Protein AF-A0A5C4SDP3-F1 (afdb_monomer_lite)

Sequence (115 aa):
MNVLSLLTAFGLGSVVTALIQSWLAQRSKQDNRRFREKQVAYIGLLEAYHRAAVESTDEAAKNFALWQMRCELVAPEVVRKSIERIVETNEDPEGRTKAHDGLKAAFRADLGIAK

Foldseek 3Di:
DDPVVVCVVPVVVVVVVVVVVVVVVVVVVVLVVLLVLQVVLLVQLVVLVVQCVPVVDPVSVVSNVVSLVSCVVRADPQLNVLSVQCVVCVVPPVSNVVSVVSNVVRSCVRSVNDD

Secondary structure (DSSP, 8-state):
--HHHHHHHTSHHHHHHHHHHHHHHHHHHHHHHHHHHHHHHHHHHHHHHHHHHHH--HHHHHHHHHHHHHHHHHS-HHHHHHHHHHHHTTT-HHHHHHHHHHHHHHHHHHTT---

Structure (mmCIF, N/CA/C/O backbone):
data_AF-A0A5C4SDP3-F1
#
_entry.id   AF-A0A5C4SDP3-F1
#
loop_
_atom_site.group_PDB
_atom_site.id
_atom_site.type_symbol
_atom_site.label_atom_id
_atom_site.label_alt_id
_atom_site.label_comp_id
_atom_site.label_asym_id
_atom_site.label_entity_id
_atom_site.label_seq_id
_atom_site.pdbx_PDB_ins_code
_atom_site.Cartn_x
_atom_site.Cartn_y
_atom_site.Cartn_z
_atom_site.occupancy
_atom_site.B_iso_or_equiv
_atom_site.auth_seq_id
_atom_site.auth_comp_id
_atom_site.auth_asym_id
_atom_site.auth_atom_id
_atom_site.pdbx_PDB_model_num
ATOM 1 N N . MET A 1 1 ? 26.706 -2.824 -49.956 1.00 51.66 1 MET A N 1
ATOM 2 C CA . MET A 1 1 ? 27.081 -2.075 -48.735 1.00 51.66 1 MET A CA 1
ATOM 3 C C . MET A 1 1 ? 26.185 -2.547 -47.605 1.00 51.66 1 MET A C 1
ATOM 5 O O . MET A 1 1 ? 24.974 -2.472 -47.755 1.00 51.66 1 MET A O 1
ATOM 9 N N . ASN A 1 2 ? 26.756 -3.110 -46.537 1.00 64.06 2 ASN A N 1
ATOM 10 C CA . ASN A 1 2 ? 25.974 -3.627 -45.412 1.00 64.06 2 ASN A CA 1
ATOM 11 C C . ASN A 1 2 ? 25.319 -2.473 -44.642 1.00 64.06 2 ASN A C 1
ATOM 13 O O . ASN A 1 2 ? 25.960 -1.452 -44.402 1.00 64.06 2 ASN A O 1
ATOM 17 N N . VAL A 1 3 ? 24.070 -2.656 -44.209 1.00 65.81 3 VAL A N 1
ATOM 18 C CA . VAL A 1 3 ? 23.308 -1.691 -43.386 1.00 65.81 3 VAL A CA 1
ATOM 19 C C . VAL A 1 3 ? 24.091 -1.285 -42.126 1.00 65.81 3 VAL A C 1
ATOM 21 O O . VAL A 1 3 ? 24.034 -0.135 -41.697 1.00 65.81 3 VAL A O 1
ATOM 24 N N . LEU A 1 4 ? 24.923 -2.196 -41.603 1.00 60.69 4 LEU A N 1
ATOM 25 C CA . LEU A 1 4 ? 25.873 -1.936 -40.518 1.00 60.69 4 LEU A CA 1
ATOM 26 C C . LEU A 1 4 ? 26.866 -0.797 -40.815 1.00 60.69 4 LEU A C 1
ATOM 28 O O . LEU A 1 4 ? 27.156 -0.010 -39.922 1.00 60.69 4 LEU A O 1
ATOM 32 N N . SER A 1 5 ? 27.380 -0.695 -42.045 1.00 61.22 5 SER A N 1
ATOM 33 C CA . SER A 1 5 ? 28.344 0.345 -42.437 1.00 61.22 5 SER A CA 1
ATOM 34 C C . SER A 1 5 ? 27.682 1.712 -42.630 1.00 61.22 5 SER A C 1
ATOM 36 O O . SER A 1 5 ? 28.319 2.737 -42.422 1.00 61.22 5 SER A O 1
ATOM 38 N N . LEU A 1 6 ? 26.396 1.741 -42.997 1.00 59.44 6 LEU A N 1
ATOM 39 C CA . LEU A 1 6 ? 25.598 2.971 -43.065 1.00 59.44 6 LEU A CA 1
ATOM 40 C C . LEU A 1 6 ? 25.246 3.495 -41.662 1.00 59.44 6 LEU A C 1
ATOM 42 O O . LEU A 1 6 ? 25.285 4.700 -41.426 1.00 59.44 6 LEU A O 1
ATOM 46 N N . LEU A 1 7 ? 24.969 2.595 -40.713 1.00 59.12 7 LEU A N 1
ATOM 47 C CA . LEU A 1 7 ? 24.685 2.945 -39.316 1.00 59.12 7 LEU A CA 1
ATOM 48 C C . LEU A 1 7 ? 25.893 3.554 -38.586 1.00 59.12 7 LEU A C 1
ATOM 50 O O . LEU A 1 7 ? 25.715 4.444 -37.751 1.00 59.12 7 LEU A O 1
ATOM 54 N N . THR A 1 8 ? 27.110 3.107 -38.908 1.00 63.94 8 THR A N 1
ATOM 55 C CA . THR A 1 8 ? 28.356 3.657 -38.351 1.00 63.94 8 THR A CA 1
ATOM 56 C C . THR A 1 8 ? 28.829 4.921 -39.072 1.00 63.94 8 THR A C 1
ATOM 58 O O . THR A 1 8 ? 29.290 5.841 -38.404 1.00 63.94 8 THR A O 1
ATOM 61 N N . ALA A 1 9 ? 28.671 5.021 -40.398 1.00 63.75 9 ALA A N 1
ATOM 62 C CA . ALA A 1 9 ? 29.151 6.170 -41.180 1.00 63.75 9 ALA A CA 1
ATOM 63 C C . ALA A 1 9 ? 28.326 7.461 -41.003 1.00 63.75 9 ALA A C 1
ATOM 65 O O . ALA A 1 9 ? 28.863 8.550 -41.181 1.00 63.75 9 ALA A O 1
ATOM 66 N N . PHE A 1 10 ? 27.044 7.363 -40.634 1.00 66.12 10 PHE A N 1
ATOM 67 C CA . PHE A 1 10 ? 26.146 8.523 -40.492 1.00 66.12 10 PHE A CA 1
ATOM 68 C C . PHE A 1 10 ? 25.894 8.963 -39.040 1.00 66.12 10 PHE A C 1
ATOM 70 O O . PHE A 1 10 ? 25.023 9.794 -38.793 1.00 66.12 10 PHE A O 1
ATOM 77 N N . GLY A 1 11 ? 26.590 8.390 -38.052 1.00 67.25 11 GLY A N 1
ATOM 78 C CA . GLY A 1 11 ? 26.316 8.682 -36.637 1.00 67.25 11 GLY A CA 1
ATOM 79 C C . GLY A 1 11 ? 24.921 8.234 -36.169 1.00 67.25 11 GLY A C 1
ATOM 80 O O . GLY A 1 11 ? 24.508 8.549 -35.059 1.00 67.25 11 GLY A O 1
ATOM 81 N N . LEU A 1 12 ? 24.190 7.455 -36.974 1.00 69.44 12 LEU A N 1
ATOM 82 C CA . LEU A 1 12 ? 22.848 6.962 -36.645 1.00 69.44 12 LEU A CA 1
ATOM 83 C C . LEU A 1 12 ? 22.845 6.097 -35.377 1.00 69.44 12 LEU A C 1
ATOM 85 O O . LEU A 1 12 ? 21.862 6.094 -34.640 1.00 69.44 12 LEU A O 1
ATOM 89 N N . GLY A 1 13 ? 23.959 5.425 -35.071 1.00 71.88 13 GLY A N 1
ATOM 90 C CA . GLY A 1 13 ? 24.133 4.705 -33.808 1.00 71.88 13 GLY A CA 1
ATOM 91 C C . GLY A 1 13 ? 23.998 5.592 -32.561 1.00 71.88 13 GLY A C 1
ATOM 92 O O . GLY A 1 13 ? 23.414 5.151 -31.569 1.00 71.88 13 GLY A O 1
ATOM 93 N N . SER A 1 14 ? 24.460 6.850 -32.598 1.00 79.00 14 SER A N 1
ATOM 94 C CA . SER A 1 14 ? 24.323 7.771 -31.458 1.00 79.00 14 SER A CA 1
ATOM 95 C C . SER A 1 14 ? 22.893 8.298 -31.326 1.00 79.00 14 SER A C 1
ATOM 97 O O . SER A 1 14 ? 22.387 8.392 -30.210 1.00 79.00 14 SER A O 1
ATOM 99 N N . VAL A 1 15 ? 22.201 8.533 -32.446 1.00 82.75 15 VAL A N 1
ATOM 100 C CA . VAL A 1 15 ? 20.779 8.921 -32.466 1.00 82.75 15 VAL A CA 1
ATOM 101 C C . VAL A 1 15 ? 19.900 7.801 -31.905 1.00 82.75 15 VAL A C 1
ATOM 103 O O . VAL A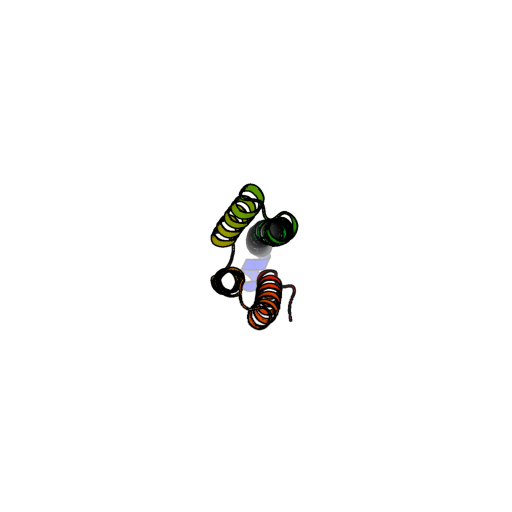 1 15 ? 19.078 8.048 -31.025 1.00 82.75 15 VAL A O 1
ATOM 106 N N . VAL A 1 16 ? 20.103 6.555 -32.346 1.00 84.06 16 VAL A N 1
ATOM 107 C CA . VAL A 1 16 ? 19.370 5.387 -31.824 1.00 84.06 16 VAL A CA 1
ATOM 108 C C . VAL A 1 16 ? 19.636 5.202 -30.328 1.00 84.06 16 VAL A C 1
ATOM 110 O O . VAL A 1 16 ? 18.698 5.003 -29.557 1.00 84.06 16 VAL A O 1
ATOM 113 N N . THR A 1 17 ? 20.893 5.333 -29.895 1.00 84.94 17 THR A N 1
ATOM 114 C CA . THR A 1 17 ? 21.253 5.245 -28.471 1.00 84.94 17 THR A CA 1
ATOM 115 C C . THR A 1 17 ? 20.570 6.338 -27.647 1.00 84.94 17 THR A C 1
ATOM 117 O O . THR A 1 17 ? 19.994 6.039 -26.602 1.00 84.94 17 THR A O 1
ATOM 120 N N . ALA A 1 18 ? 20.563 7.584 -28.130 1.00 86.44 18 ALA A N 1
ATOM 121 C CA . ALA A 1 18 ? 19.907 8.703 -27.459 1.00 86.44 18 ALA A CA 1
ATOM 122 C C . ALA A 1 18 ? 18.388 8.494 -27.329 1.00 86.44 18 ALA A C 1
ATOM 124 O O . ALA A 1 18 ? 17.815 8.781 -26.277 1.00 86.44 18 ALA A O 1
ATOM 125 N N . LEU A 1 19 ? 17.735 7.936 -28.356 1.00 89.50 19 LEU A N 1
ATOM 126 C CA . LEU A 1 19 ? 16.309 7.596 -28.310 1.00 89.50 19 LEU A CA 1
ATOM 127 C C . LEU A 1 19 ? 16.013 6.505 -27.270 1.00 89.50 19 LEU A C 1
ATOM 129 O O . LEU A 1 19 ? 15.085 6.656 -26.475 1.00 89.50 19 LEU A O 1
ATOM 133 N N . ILE A 1 20 ? 16.824 5.442 -27.222 1.00 90.56 20 ILE A N 1
ATOM 134 C CA . ILE A 1 20 ? 16.684 4.368 -26.224 1.00 90.56 20 ILE A CA 1
ATOM 135 C C . ILE A 1 20 ? 16.885 4.918 -24.808 1.00 90.56 20 ILE A C 1
ATOM 137 O O . ILE A 1 20 ? 16.081 4.640 -23.918 1.00 90.56 20 ILE A O 1
ATOM 141 N N . GLN A 1 21 ? 17.927 5.724 -24.593 1.00 90.81 21 GLN A N 1
ATOM 142 C CA . GLN A 1 21 ? 18.208 6.340 -23.295 1.00 90.81 21 GLN A CA 1
ATOM 143 C C . GLN A 1 21 ? 17.086 7.282 -22.856 1.00 90.81 21 GLN A C 1
ATOM 145 O O . GLN A 1 21 ? 16.669 7.231 -21.701 1.00 90.81 21 GLN A O 1
ATOM 150 N N . SER A 1 22 ? 16.559 8.100 -23.770 1.00 90.31 22 SER A N 1
ATOM 151 C CA . SER A 1 22 ? 15.430 8.992 -23.494 1.00 90.31 22 SER A CA 1
ATOM 152 C C . SER A 1 22 ? 14.177 8.208 -23.095 1.00 90.31 22 SER A C 1
ATOM 154 O O . SER A 1 22 ? 13.541 8.521 -22.086 1.00 90.31 22 SER A O 1
ATOM 156 N N . TRP A 1 23 ? 13.861 7.129 -23.819 1.00 91.06 23 TRP A N 1
ATOM 157 C CA . TRP A 1 23 ? 12.735 6.255 -23.494 1.00 91.06 23 TRP A CA 1
ATOM 158 C C . TRP A 1 23 ? 12.903 5.564 -22.133 1.00 91.06 23 TRP A C 1
ATOM 160 O O . TRP A 1 23 ? 11.980 5.582 -21.315 1.00 91.06 23 TRP A O 1
ATOM 170 N N . LEU A 1 24 ? 14.089 5.014 -21.845 1.00 92.44 24 LEU A N 1
ATOM 171 C CA . LEU A 1 24 ? 14.401 4.401 -20.550 1.00 92.44 24 LEU A CA 1
ATOM 172 C C . LEU A 1 24 ? 14.321 5.415 -19.403 1.00 92.44 24 LEU A C 1
ATOM 174 O O . LEU A 1 24 ? 13.748 5.110 -18.357 1.00 92.44 24 LEU A O 1
ATOM 178 N N . ALA A 1 25 ? 14.849 6.624 -19.597 1.00 91.56 25 ALA A N 1
ATOM 179 C CA . ALA A 1 25 ? 14.790 7.693 -18.606 1.00 91.56 25 ALA A CA 1
ATOM 180 C C . ALA A 1 25 ? 13.341 8.110 -18.322 1.00 91.56 25 ALA A C 1
ATOM 182 O O . ALA A 1 25 ? 12.950 8.257 -17.162 1.00 91.56 25 ALA A O 1
ATOM 183 N N . GLN A 1 26 ? 12.519 8.239 -19.367 1.00 91.94 26 GLN A N 1
ATOM 184 C CA . GLN A 1 26 ? 11.108 8.581 -19.223 1.00 91.94 26 GLN A CA 1
ATOM 185 C C . GLN A 1 26 ? 10.329 7.480 -18.497 1.00 91.94 26 GLN A C 1
ATOM 187 O O . GLN A 1 26 ? 9.547 7.776 -17.592 1.00 91.94 26 GLN A O 1
ATOM 192 N N . ARG A 1 27 ? 10.575 6.212 -18.842 1.00 90.88 27 ARG A N 1
ATOM 193 C CA . ARG A 1 27 ? 9.971 5.062 -18.161 1.00 90.88 27 ARG A CA 1
ATOM 194 C C . ARG A 1 27 ? 10.375 5.006 -16.688 1.00 90.88 27 ARG A C 1
ATOM 196 O O . ARG A 1 27 ? 9.508 4.965 -15.824 1.00 90.88 27 ARG A O 1
ATOM 203 N N . SER A 1 28 ? 11.670 5.117 -16.397 1.00 91.62 28 SER A N 1
ATOM 204 C CA . SER A 1 28 ? 12.197 5.157 -15.027 1.00 91.62 28 SER A CA 1
ATOM 205 C C . SER A 1 28 ? 11.582 6.295 -14.206 1.00 91.62 28 SER A C 1
ATOM 207 O O . SER A 1 28 ? 11.226 6.111 -13.043 1.00 91.62 28 SER A O 1
ATOM 209 N N . LYS A 1 29 ? 11.381 7.475 -14.805 1.00 92.94 29 LYS A N 1
ATOM 210 C CA . LYS A 1 29 ? 10.716 8.605 -14.141 1.00 92.94 29 LYS A CA 1
ATOM 211 C C . LYS A 1 29 ? 9.255 8.298 -13.801 1.00 92.94 29 LYS A C 1
ATOM 213 O O . LYS A 1 29 ? 8.804 8.646 -12.710 1.00 92.94 29 LYS A O 1
ATOM 218 N N . GLN A 1 30 ? 8.522 7.657 -14.711 1.00 92.00 30 GLN A N 1
ATOM 219 C CA . GLN A 1 30 ? 7.136 7.244 -14.469 1.00 92.00 30 GLN A CA 1
ATOM 220 C C . GLN A 1 30 ? 7.045 6.167 -13.384 1.00 92.00 30 GLN A C 1
ATOM 222 O O . GLN A 1 30 ? 6.215 6.292 -12.485 1.00 92.00 30 GLN A O 1
ATOM 227 N N . ASP A 1 31 ? 7.921 5.164 -13.422 1.00 90.81 31 ASP A N 1
ATOM 228 C CA . ASP A 1 31 ? 7.952 4.078 -12.438 1.00 90.81 31 ASP A CA 1
ATOM 229 C C . ASP A 1 31 ? 8.307 4.611 -11.040 1.00 90.81 31 ASP A C 1
ATOM 231 O O . ASP A 1 31 ? 7.603 4.327 -10.071 1.00 90.81 31 ASP A O 1
ATOM 235 N N . ASN A 1 32 ? 9.308 5.493 -10.941 1.00 93.00 32 ASN A N 1
ATOM 236 C CA . ASN A 1 32 ? 9.664 6.166 -9.688 1.00 93.00 32 ASN A CA 1
ATOM 237 C C . ASN A 1 32 ? 8.521 7.020 -9.130 1.00 93.00 32 ASN A C 1
ATOM 239 O O . ASN A 1 32 ? 8.291 7.041 -7.921 1.00 93.00 32 ASN A O 1
ATOM 243 N N . ARG A 1 33 ? 7.797 7.739 -9.996 1.00 94.44 33 ARG A N 1
ATOM 244 C CA . ARG A 1 33 ? 6.638 8.533 -9.579 1.00 94.44 33 ARG A CA 1
ATOM 245 C C . ARG A 1 33 ? 5.536 7.634 -9.016 1.00 94.44 33 ARG A C 1
ATOM 247 O O . ARG A 1 33 ? 5.069 7.891 -7.911 1.00 94.44 33 ARG A O 1
ATOM 254 N N . ARG A 1 34 ? 5.177 6.568 -9.736 1.00 93.69 34 ARG A N 1
ATOM 255 C CA . ARG A 1 34 ? 4.156 5.600 -9.304 1.00 93.69 34 ARG A CA 1
ATOM 256 C C . ARG A 1 34 ? 4.526 4.942 -7.980 1.00 93.69 34 ARG A C 1
ATOM 258 O O . ARG A 1 34 ? 3.683 4.852 -7.096 1.00 93.69 34 ARG A O 1
ATOM 265 N N . PHE A 1 35 ? 5.783 4.525 -7.824 1.00 94.94 35 PHE A N 1
ATOM 266 C CA . PHE A 1 35 ? 6.279 3.951 -6.574 1.00 94.94 35 PHE A CA 1
ATOM 267 C C . PHE A 1 35 ? 6.102 4.920 -5.400 1.00 94.94 35 PHE A C 1
ATOM 269 O O . PHE A 1 35 ? 5.562 4.534 -4.368 1.00 94.94 35 PHE A O 1
ATOM 276 N N . ARG A 1 36 ? 6.494 6.191 -5.566 1.00 96.00 36 ARG A N 1
ATOM 277 C CA . ARG A 1 36 ? 6.356 7.213 -4.516 1.00 96.00 36 ARG A CA 1
ATOM 278 C C . ARG A 1 36 ? 4.899 7.481 -4.153 1.00 96.00 36 ARG A C 1
ATOM 280 O O . ARG A 1 36 ? 4.578 7.548 -2.972 1.00 96.00 36 ARG A O 1
ATOM 287 N N . GLU A 1 37 ? 4.024 7.620 -5.147 1.00 96.75 37 GLU A N 1
ATOM 288 C CA . GLU A 1 37 ? 2.591 7.850 -4.923 1.00 96.75 37 GLU A CA 1
ATOM 289 C C . GLU A 1 37 ? 1.959 6.691 -4.130 1.00 96.75 37 GLU A C 1
ATOM 291 O O . GLU A 1 37 ? 1.260 6.930 -3.144 1.00 96.75 37 GLU A O 1
ATOM 296 N N . LYS A 1 38 ? 2.288 5.443 -4.489 1.00 97.31 38 LYS A N 1
ATOM 297 C CA . LYS A 1 38 ? 1.864 4.238 -3.760 1.00 97.31 38 LYS A CA 1
ATOM 298 C C . LYS A 1 38 ? 2.429 4.177 -2.344 1.00 97.31 38 LYS A C 1
ATOM 300 O O . LYS A 1 38 ? 1.680 3.966 -1.399 1.00 97.31 38 LYS A O 1
ATOM 305 N N . GLN A 1 39 ? 3.735 4.396 -2.185 1.00 96.94 39 GLN A N 1
ATOM 306 C CA . GLN A 1 39 ? 4.405 4.365 -0.885 1.00 96.94 39 GLN A CA 1
ATOM 307 C C . GLN A 1 39 ? 3.764 5.352 0.099 1.00 96.94 39 GLN A C 1
ATOM 309 O O . GLN A 1 39 ? 3.475 4.980 1.234 1.00 96.94 39 GLN A O 1
ATOM 314 N N . VAL A 1 40 ? 3.507 6.587 -0.343 1.00 98.19 40 VAL A N 1
ATOM 315 C CA . VAL A 1 40 ? 2.853 7.614 0.479 1.00 98.19 40 VAL A CA 1
ATOM 316 C C . VAL A 1 40 ? 1.446 7.179 0.884 1.00 98.19 40 VAL A C 1
ATOM 318 O O . VAL A 1 40 ? 1.088 7.310 2.051 1.00 98.19 40 VAL A O 1
ATOM 321 N N . ALA A 1 41 ? 0.656 6.643 -0.051 1.00 98.12 41 ALA A N 1
ATOM 322 C CA . ALA A 1 41 ? -0.693 6.168 0.244 1.00 98.12 41 ALA A CA 1
ATOM 323 C C . ALA A 1 41 ? -0.690 5.010 1.255 1.00 98.12 41 ALA A C 1
ATOM 325 O O . ALA A 1 41 ? -1.445 5.042 2.223 1.00 98.12 41 ALA A O 1
ATOM 326 N N . TYR A 1 42 ? 0.187 4.020 1.067 1.00 98.06 42 TYR A N 1
ATOM 327 C CA . TYR A 1 42 ? 0.237 2.824 1.911 1.00 98.06 42 TYR A CA 1
ATOM 328 C C . TYR A 1 42 ? 0.714 3.132 3.327 1.00 98.06 42 TYR A C 1
ATOM 330 O O . TYR A 1 42 ? 0.115 2.647 4.283 1.00 98.06 42 TYR A O 1
ATOM 338 N N . ILE A 1 43 ? 1.748 3.963 3.481 1.00 97.94 43 ILE A N 1
ATOM 339 C CA . ILE A 1 43 ? 2.220 4.381 4.808 1.00 97.94 43 ILE A CA 1
ATOM 340 C C . ILE A 1 43 ? 1.137 5.198 5.518 1.00 97.94 43 ILE A C 1
ATOM 342 O O . ILE A 1 43 ? 0.790 4.878 6.652 1.00 97.94 43 ILE A O 1
ATOM 346 N N . GLY A 1 44 ? 0.539 6.179 4.834 1.00 98.12 44 GLY A N 1
ATOM 347 C CA . GLY A 1 44 ? -0.518 6.998 5.427 1.00 98.12 44 GLY A CA 1
ATOM 348 C C . GLY A 1 44 ? -1.757 6.191 5.824 1.00 98.12 44 GLY A C 1
ATOM 349 O O . GLY A 1 44 ? -2.351 6.459 6.866 1.00 98.12 44 GLY A O 1
ATOM 350 N N . LEU A 1 45 ? -2.113 5.148 5.062 1.00 98.12 45 LEU A N 1
ATOM 351 C CA . LEU A 1 45 ? -3.174 4.217 5.451 1.00 98.12 45 LEU A CA 1
ATOM 352 C C . LEU A 1 45 ? -2.834 3.472 6.743 1.00 98.12 45 LEU A C 1
ATOM 354 O O . LEU A 1 45 ? -3.690 3.369 7.615 1.00 98.12 45 LEU A O 1
ATOM 358 N N . LEU A 1 46 ? -1.610 2.954 6.878 1.00 97.31 46 LEU A N 1
ATOM 359 C CA . LEU A 1 46 ? -1.190 2.219 8.075 1.00 97.31 46 LEU A CA 1
ATOM 360 C C . LEU A 1 46 ? -1.180 3.117 9.317 1.00 97.31 46 LEU A C 1
ATOM 362 O O . LEU A 1 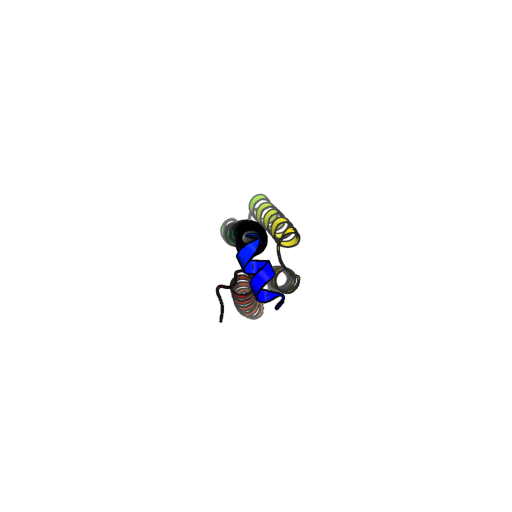46 ? -1.651 2.701 10.375 1.00 97.31 46 LEU A O 1
ATOM 366 N N . GLU A 1 47 ? -0.697 4.352 9.181 1.00 97.81 47 GLU A N 1
ATOM 367 C CA . GLU A 1 47 ? -0.721 5.353 10.251 1.00 97.81 47 GLU A CA 1
ATOM 368 C C . GLU A 1 47 ? -2.157 5.698 10.659 1.00 97.81 47 GLU A C 1
ATOM 370 O O . GLU A 1 47 ? -2.494 5.677 11.844 1.00 97.81 47 GLU A O 1
ATOM 375 N N . ALA A 1 48 ? -3.032 5.960 9.683 1.00 97.38 48 ALA A N 1
ATOM 376 C CA . ALA A 1 48 ? -4.430 6.279 9.943 1.00 97.38 48 ALA A CA 1
ATOM 377 C C . ALA A 1 48 ? -5.197 5.094 10.543 1.00 97.38 48 ALA A C 1
ATOM 379 O O . ALA A 1 48 ? -6.013 5.289 11.441 1.00 97.38 48 ALA A O 1
ATOM 380 N N . TYR A 1 49 ? -4.904 3.871 10.095 1.00 95.56 49 TYR A N 1
ATOM 381 C CA . TYR A 1 49 ? -5.488 2.646 10.633 1.00 95.56 49 TYR A CA 1
ATOM 382 C C . TYR A 1 49 ? -5.095 2.429 12.095 1.00 95.56 49 TYR A C 1
ATOM 384 O O . TYR A 1 49 ? -5.954 2.188 12.941 1.00 95.56 49 TYR A O 1
ATOM 392 N N . HIS A 1 50 ? -3.806 2.576 12.411 1.00 94.69 50 HIS A N 1
ATOM 393 C CA . HIS A 1 50 ? -3.325 2.506 13.787 1.00 94.69 50 HIS A CA 1
ATOM 394 C C . HIS A 1 50 ? -3.996 3.566 14.666 1.00 94.69 50 HIS A C 1
ATOM 396 O O . HIS A 1 50 ? -4.495 3.250 15.745 1.00 94.69 50 HIS A O 1
ATOM 402 N N . ARG A 1 51 ? -4.068 4.809 14.180 1.00 96.69 51 ARG A N 1
ATOM 403 C CA . ARG A 1 51 ? -4.705 5.913 14.900 1.00 96.69 51 ARG A CA 1
ATOM 404 C C . ARG A 1 51 ? -6.185 5.645 15.172 1.00 96.69 51 ARG A C 1
ATOM 406 O O . ARG A 1 51 ? -6.628 5.834 16.299 1.00 96.69 51 ARG A O 1
ATOM 413 N N . ALA A 1 52 ? -6.929 5.155 14.180 1.00 94.75 52 ALA A N 1
ATOM 414 C CA . ALA A 1 52 ? -8.328 4.767 14.348 1.00 94.75 52 ALA A CA 1
ATOM 415 C C . ALA A 1 52 ? -8.499 3.674 15.413 1.00 94.75 52 ALA A C 1
ATOM 417 O O . ALA A 1 52 ? -9.408 3.767 16.235 1.00 94.75 52 ALA A O 1
ATOM 418 N N . ALA A 1 53 ? -7.596 2.689 15.449 1.00 91.00 53 ALA A N 1
ATOM 419 C CA . ALA A 1 53 ? -7.626 1.613 16.436 1.00 91.00 53 ALA A CA 1
ATOM 420 C C . ALA A 1 53 ? -7.284 2.077 17.865 1.00 91.00 53 ALA A C 1
ATOM 422 O O . ALA A 1 53 ? -7.816 1.524 18.824 1.00 91.00 53 ALA A O 1
ATOM 423 N N . VAL A 1 54 ? -6.401 3.068 18.022 1.00 95.31 54 VAL A N 1
ATOM 424 C CA . VAL A 1 54 ? -5.976 3.571 19.341 1.00 95.31 54 VAL A CA 1
ATOM 425 C C . VAL A 1 54 ? -6.932 4.630 19.885 1.00 95.31 54 VAL A C 1
ATOM 427 O O . VAL A 1 54 ? -7.328 4.560 21.044 1.00 95.31 54 VAL A O 1
ATOM 430 N N . GLU A 1 55 ? -7.300 5.617 19.069 1.00 94.81 55 GLU A N 1
ATOM 431 C CA . GLU A 1 55 ? -8.086 6.769 19.525 1.00 94.81 55 GLU A CA 1
ATOM 432 C C . GLU A 1 55 ? -9.584 6.471 19.577 1.00 94.81 55 GLU A C 1
ATOM 434 O O . GLU A 1 55 ? -10.288 7.051 20.399 1.00 94.81 55 GLU A O 1
ATOM 439 N N . SER A 1 56 ? -10.085 5.577 18.715 1.00 91.19 56 SER A N 1
ATOM 440 C CA . SER A 1 56 ? -11.514 5.237 18.629 1.00 91.19 56 SER A CA 1
ATOM 441 C C . SER A 1 56 ? -12.441 6.460 18.482 1.00 91.19 56 SER A C 1
ATOM 443 O O . SER A 1 56 ? -13.577 6.452 18.954 1.00 91.19 56 SER A O 1
ATOM 445 N N . THR A 1 57 ? -11.967 7.527 17.829 1.00 96.06 57 THR A N 1
ATOM 446 C CA . THR A 1 57 ? -12.750 8.738 17.538 1.00 96.06 57 THR A CA 1
ATOM 447 C C . THR A 1 57 ? -13.313 8.710 16.116 1.00 96.06 57 THR A C 1
ATOM 449 O O . THR A 1 57 ? -12.725 8.122 15.206 1.00 96.06 57 THR A O 1
ATOM 452 N N . ASP A 1 58 ? -14.437 9.401 15.897 1.00 96.44 58 ASP A N 1
ATOM 453 C CA . ASP A 1 58 ? -15.024 9.580 14.558 1.00 96.44 58 ASP A CA 1
ATOM 454 C C . ASP A 1 58 ? -14.052 10.284 13.593 1.00 96.44 58 ASP A C 1
ATOM 456 O O . ASP A 1 58 ? -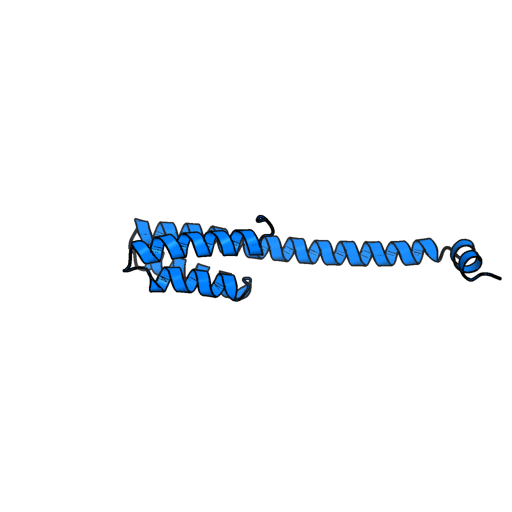13.946 9.917 12.424 1.00 96.44 58 ASP A O 1
ATOM 460 N N . GLU A 1 59 ? -13.274 11.247 14.093 1.00 97.75 59 GLU A N 1
ATOM 461 C CA . GLU A 1 59 ? -12.234 11.918 13.311 1.00 97.75 59 GLU A CA 1
ATOM 462 C C . GLU A 1 59 ? -11.163 10.929 12.830 1.00 97.75 59 GLU A C 1
ATOM 464 O O . GLU A 1 59 ? -10.819 10.919 11.645 1.00 97.75 59 GLU A O 1
ATOM 469 N N . ALA A 1 60 ? -10.667 10.057 13.714 1.00 96.88 60 ALA A N 1
ATOM 470 C CA . ALA A 1 60 ? -9.670 9.059 13.348 1.00 96.88 60 ALA A CA 1
ATOM 471 C C . ALA A 1 60 ? -10.232 8.027 12.353 1.00 96.88 60 ALA A C 1
ATOM 473 O O . ALA A 1 60 ? -9.549 7.674 11.389 1.00 96.88 60 ALA A O 1
ATOM 474 N N . ALA A 1 61 ? -11.492 7.608 12.521 1.00 94.81 61 ALA A N 1
ATOM 475 C CA . ALA A 1 61 ? -12.176 6.718 11.582 1.00 94.81 61 ALA A CA 1
ATOM 476 C C . ALA A 1 61 ? -12.341 7.357 10.188 1.00 94.81 61 ALA A C 1
ATOM 478 O O . ALA A 1 61 ? -12.032 6.733 9.170 1.00 94.81 61 ALA A O 1
ATOM 479 N N . LYS A 1 62 ? -12.752 8.629 10.124 1.00 97.31 62 LYS A N 1
ATOM 480 C CA . LYS A 1 62 ? -12.852 9.385 8.863 1.00 97.31 62 LYS A CA 1
ATOM 481 C C . LYS A 1 62 ? -11.492 9.606 8.211 1.00 97.31 62 LYS A C 1
ATOM 483 O O . LYS A 1 62 ? -11.383 9.536 6.988 1.00 97.31 62 LYS A O 1
ATOM 488 N N . ASN A 1 63 ? -10.448 9.826 9.007 1.00 98.19 63 ASN A N 1
ATOM 489 C CA . ASN A 1 63 ? -9.085 9.916 8.497 1.00 98.19 63 ASN A CA 1
ATOM 490 C C . ASN A 1 63 ? -8.628 8.582 7.881 1.00 98.19 63 ASN A C 1
ATOM 492 O O . ASN A 1 63 ? -8.043 8.580 6.801 1.00 98.19 63 ASN A O 1
ATOM 496 N N . PHE A 1 64 ? -8.946 7.441 8.500 1.00 96.94 64 PHE A N 1
ATOM 497 C CA . PHE A 1 64 ? -8.693 6.131 7.890 1.00 96.94 64 PHE A CA 1
ATOM 498 C C . PHE A 1 64 ? -9.430 5.968 6.549 1.00 96.94 64 PHE A C 1
ATOM 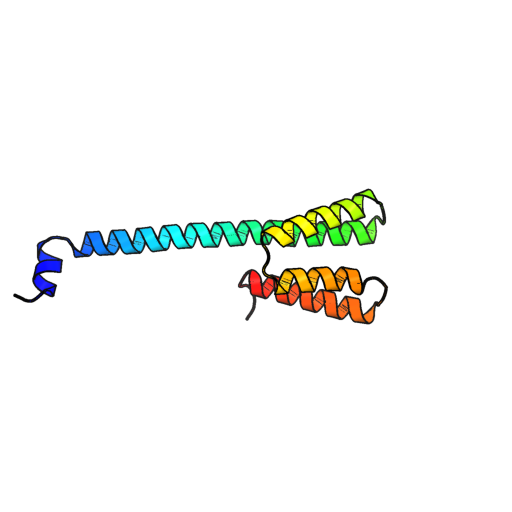500 O O . PHE A 1 64 ? -8.795 5.629 5.549 1.00 96.94 64 PHE A O 1
ATOM 507 N N . ALA A 1 65 ? -10.721 6.311 6.487 1.00 96.19 65 ALA A N 1
ATOM 508 C CA . ALA A 1 65 ? -11.500 6.265 5.246 1.00 96.19 65 ALA A CA 1
ATOM 509 C C . ALA A 1 65 ? -10.919 7.173 4.140 1.00 96.19 65 ALA A C 1
ATOM 511 O O . ALA A 1 65 ? -10.865 6.785 2.972 1.00 96.19 65 ALA A O 1
ATOM 512 N N . LEU A 1 66 ? -10.413 8.361 4.496 1.00 97.94 66 LEU A N 1
ATOM 513 C CA . LEU A 1 66 ? -9.709 9.243 3.560 1.00 97.94 66 LEU A CA 1
ATOM 514 C C . LEU A 1 66 ? -8.488 8.551 2.944 1.00 97.94 66 LEU A C 1
ATOM 516 O O . LEU A 1 66 ? -8.301 8.582 1.726 1.00 97.94 66 LEU A O 1
ATOM 520 N N . TRP A 1 67 ? -7.648 7.923 3.765 1.00 98.06 67 TRP A N 1
ATOM 521 C CA . TRP A 1 67 ? -6.464 7.224 3.270 1.00 98.06 67 TRP A CA 1
ATOM 522 C C . TRP A 1 67 ? -6.802 5.960 2.478 1.00 98.06 67 TRP A C 1
ATOM 524 O O . TRP A 1 67 ? -6.090 5.649 1.520 1.00 98.06 67 TRP A O 1
ATOM 534 N N . GLN A 1 68 ? -7.908 5.285 2.796 1.00 97.31 68 GLN A N 1
ATOM 535 C CA . GLN A 1 68 ? -8.435 4.191 1.981 1.00 97.31 68 GLN A CA 1
ATOM 536 C C . GLN A 1 68 ? -8.776 4.678 0.566 1.00 97.31 68 GLN A C 1
ATOM 538 O O . GLN A 1 68 ? -8.252 4.125 -0.401 1.00 97.31 68 GLN A O 1
ATOM 543 N N . MET A 1 69 ? -9.530 5.775 0.431 1.00 97.38 69 MET A N 1
ATOM 544 C CA . MET A 1 69 ? -9.830 6.369 -0.881 1.00 97.38 69 MET A CA 1
ATOM 545 C C . MET A 1 69 ? -8.557 6.770 -1.640 1.00 97.38 69 MET A C 1
ATOM 547 O O . MET A 1 69 ? -8.459 6.586 -2.851 1.00 97.38 69 MET A O 1
ATOM 551 N N . ARG A 1 70 ? -7.532 7.284 -0.945 1.00 97.88 70 ARG A N 1
ATOM 552 C CA . ARG A 1 70 ? -6.241 7.597 -1.586 1.00 97.88 70 ARG A CA 1
ATOM 553 C C . ARG A 1 70 ? -5.545 6.348 -2.118 1.00 97.88 70 ARG A C 1
ATOM 555 O O . ARG A 1 70 ? -4.954 6.412 -3.194 1.00 97.88 70 ARG A O 1
ATOM 562 N N . CYS A 1 71 ? -5.624 5.228 -1.401 1.00 97.81 71 CYS A N 1
ATOM 563 C CA . CYS A 1 71 ? -5.118 3.950 -1.893 1.00 97.81 71 CYS A CA 1
ATOM 564 C C . CYS A 1 71 ? -5.890 3.492 -3.135 1.00 97.81 71 CYS A C 1
ATOM 566 O O . CYS A 1 71 ? -5.267 3.030 -4.084 1.00 97.81 71 CYS A O 1
ATOM 568 N N . GLU A 1 72 ? -7.210 3.678 -3.194 1.00 96.25 72 GLU A N 1
ATOM 569 C CA . GLU A 1 72 ? -8.020 3.276 -4.354 1.00 96.25 72 GLU A CA 1
ATOM 570 C C . GLU A 1 72 ? -7.609 3.952 -5.670 1.00 96.25 72 GLU A C 1
ATOM 572 O O . GLU A 1 72 ? -7.779 3.361 -6.737 1.00 96.25 72 GLU A O 1
ATOM 577 N N . LEU A 1 73 ? -7.018 5.150 -5.602 1.00 96.94 73 LEU A N 1
ATOM 578 C CA . LEU A 1 73 ? -6.531 5.889 -6.771 1.00 96.94 73 LEU A CA 1
ATOM 579 C C . LEU A 1 73 ? -5.223 5.336 -7.353 1.00 96.94 73 LEU A C 1
ATOM 581 O O . LEU A 1 73 ? -4.950 5.532 -8.537 1.00 96.94 73 LEU A O 1
ATOM 585 N N . VAL A 1 74 ? -4.386 4.699 -6.530 1.00 96.81 74 VAL A N 1
ATOM 586 C CA . VAL A 1 74 ? -3.002 4.335 -6.902 1.00 96.81 74 VAL A CA 1
ATOM 587 C C . VAL A 1 74 ? -2.725 2.835 -6.842 1.00 96.81 74 VAL A C 1
ATOM 589 O O . VAL A 1 74 ? -1.757 2.364 -7.445 1.00 96.81 74 VAL A O 1
ATOM 592 N N . ALA A 1 75 ? -3.551 2.084 -6.117 1.00 97.12 75 ALA A N 1
ATOM 593 C CA . ALA A 1 75 ? -3.324 0.685 -5.804 1.00 97.12 75 ALA A CA 1
ATOM 594 C C . ALA A 1 75 ? -3.990 -0.264 -6.812 1.00 97.12 75 ALA A C 1
ATOM 596 O O . ALA A 1 75 ? -5.101 -0.004 -7.286 1.00 97.12 75 ALA A O 1
ATOM 597 N N . PRO A 1 76 ? -3.369 -1.418 -7.111 1.00 96.88 76 PRO A N 1
ATOM 598 C CA . PRO A 1 76 ? -4.019 -2.464 -7.888 1.00 96.88 76 PRO A CA 1
ATOM 599 C C . PRO A 1 76 ? -5.187 -3.092 -7.111 1.00 96.88 76 PRO A C 1
ATOM 601 O O . PRO A 1 76 ? -5.274 -3.014 -5.886 1.00 96.88 76 PRO A O 1
ATOM 604 N N . GLU A 1 77 ? -6.076 -3.782 -7.825 1.00 96.88 77 GLU A N 1
ATOM 605 C CA . GLU A 1 77 ? -7.253 -4.447 -7.245 1.00 96.88 77 GLU A CA 1
ATOM 606 C C . GLU A 1 77 ? -6.924 -5.387 -6.077 1.00 96.88 77 GLU A C 1
ATOM 608 O O . GLU A 1 77 ? -7.632 -5.370 -5.077 1.00 96.88 77 GLU A O 1
ATOM 613 N N . VAL A 1 78 ? -5.829 -6.150 -6.165 1.00 96.75 78 VAL A N 1
ATOM 614 C CA . VAL A 1 78 ? -5.400 -7.070 -5.096 1.00 96.75 78 VAL A CA 1
ATOM 615 C C . VAL A 1 78 ? -5.167 -6.327 -3.781 1.00 96.75 78 VAL A C 1
ATOM 617 O O . VAL A 1 78 ? -5.606 -6.781 -2.731 1.00 96.75 78 VAL A O 1
ATOM 620 N N . VAL A 1 79 ? -4.520 -5.162 -3.837 1.00 97.19 79 VAL A N 1
ATOM 621 C CA . VAL A 1 79 ? -4.287 -4.332 -2.652 1.00 97.19 79 VAL A CA 1
ATOM 622 C C . VAL A 1 79 ? -5.606 -3.768 -2.125 1.00 97.19 79 VAL A C 1
ATOM 624 O O . VAL A 1 79 ? -5.850 -3.840 -0.925 1.00 97.19 79 VAL A O 1
ATOM 627 N N . ARG A 1 80 ? -6.479 -3.263 -3.007 1.00 97.25 80 ARG A N 1
ATOM 628 C CA . ARG A 1 80 ? -7.791 -2.713 -2.618 1.00 97.25 80 ARG A CA 1
ATOM 629 C C . ARG A 1 80 ? -8.649 -3.753 -1.888 1.00 97.25 80 ARG A C 1
ATOM 631 O O . ARG A 1 80 ? -9.150 -3.468 -0.807 1.00 97.25 80 ARG A O 1
ATOM 638 N N . LYS A 1 81 ? -8.713 -4.979 -2.412 1.00 97.06 81 LYS A N 1
ATOM 639 C CA . LYS A 1 81 ? -9.407 -6.110 -1.772 1.00 97.06 81 LYS A CA 1
ATOM 640 C C . LYS A 1 81 ? -8.796 -6.495 -0.425 1.00 97.06 81 LYS A C 1
ATOM 642 O O . LYS A 1 81 ? -9.521 -6.824 0.507 1.00 97.06 81 LYS A O 1
ATOM 647 N N . SER A 1 82 ? -7.470 -6.441 -0.288 1.00 96.69 82 SER A N 1
ATOM 648 C CA . SER A 1 82 ? -6.828 -6.682 1.010 1.00 96.69 82 SER A CA 1
ATOM 649 C C . SER A 1 82 ? -7.180 -5.610 2.045 1.00 96.69 82 SER A C 1
ATOM 651 O O . SER A 1 82 ? -7.321 -5.946 3.217 1.00 96.69 82 SER A O 1
ATOM 653 N N . ILE A 1 83 ? -7.333 -4.344 1.634 1.00 96.44 83 ILE A N 1
ATOM 654 C CA . ILE A 1 83 ? -7.772 -3.253 2.522 1.00 96.44 83 ILE A CA 1
ATOM 655 C C . ILE A 1 83 ? -9.223 -3.475 2.957 1.00 96.44 83 ILE A C 1
ATOM 657 O O . ILE A 1 83 ? -9.508 -3.424 4.149 1.00 96.44 83 ILE A O 1
ATOM 661 N N . GLU A 1 84 ? -10.119 -3.777 2.017 1.00 95.06 84 GLU A N 1
ATOM 662 C CA . GLU A 1 84 ? -11.526 -4.099 2.299 1.00 95.06 84 GLU A CA 1
ATOM 66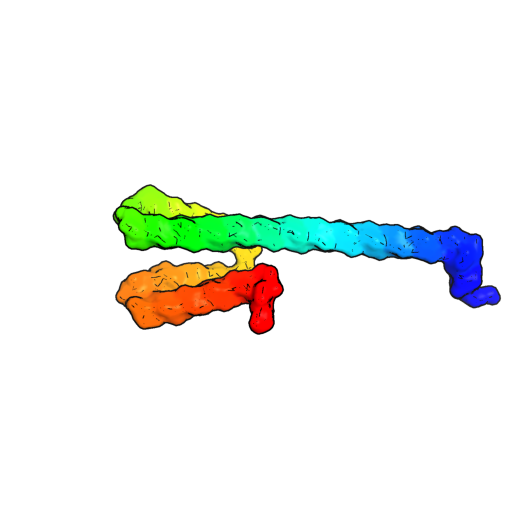3 C C . GLU A 1 84 ? -11.642 -5.233 3.324 1.00 95.06 84 GLU A C 1
ATOM 665 O O . GLU A 1 84 ? -12.351 -5.110 4.321 1.00 95.06 84 GLU A O 1
ATOM 670 N N . ARG A 1 85 ? -10.819 -6.275 3.177 1.00 95.25 85 ARG A N 1
ATOM 671 C CA . ARG A 1 85 ? -10.799 -7.401 4.111 1.00 95.25 85 ARG A CA 1
ATOM 672 C C . ARG A 1 85 ? -10.380 -7.024 5.534 1.00 95.25 85 ARG A C 1
ATOM 674 O O . ARG A 1 85 ? -10.807 -7.693 6.472 1.00 95.25 85 ARG A O 1
ATOM 681 N N . ILE A 1 86 ? -9.576 -5.972 5.731 1.00 93.38 86 ILE A N 1
ATOM 682 C CA . ILE A 1 86 ? -9.294 -5.440 7.079 1.00 93.38 86 ILE A CA 1
ATOM 683 C C . ILE A 1 86 ? -10.574 -4.913 7.730 1.00 93.38 86 ILE A C 1
ATOM 685 O O . ILE A 1 86 ? -10.791 -5.135 8.919 1.00 93.38 86 ILE A O 1
ATOM 689 N N . VAL A 1 87 ? -11.403 -4.214 6.955 1.00 90.00 87 VAL A N 1
ATOM 690 C CA . VAL A 1 87 ? -12.656 -3.618 7.430 1.00 90.00 87 VAL A CA 1
ATOM 691 C C . VAL A 1 87 ? -13.685 -4.709 7.720 1.00 90.00 87 VAL A C 1
ATOM 693 O O . VAL A 1 87 ? -14.278 -4.716 8.795 1.00 90.00 87 VAL A O 1
ATOM 696 N N . GLU A 1 88 ? -13.838 -5.674 6.811 1.00 92.50 88 GLU A N 1
ATOM 697 C CA . GLU A 1 88 ? -14.772 -6.801 6.962 1.00 92.50 88 GLU A CA 1
ATOM 698 C C . GLU A 1 88 ? -14.465 -7.676 8.184 1.00 92.50 88 GLU A C 1
ATOM 700 O O . GLU A 1 88 ? -15.371 -8.197 8.826 1.00 92.50 88 GLU A O 1
ATOM 705 N N . THR A 1 89 ? -13.184 -7.841 8.520 1.00 91.75 89 THR A N 1
ATOM 706 C CA . THR A 1 89 ? -12.742 -8.704 9.627 1.00 91.75 89 THR A CA 1
ATOM 707 C C . THR A 1 89 ? -12.592 -7.961 10.953 1.00 91.75 89 THR A C 1
ATOM 709 O O . THR A 1 89 ? -12.013 -8.497 11.893 1.00 91.75 89 THR A O 1
ATOM 712 N N . ASN A 1 90 ? -13.103 -6.732 11.078 1.00 84.19 90 ASN A N 1
ATOM 713 C CA . ASN A 1 90 ? -12.883 -5.927 12.282 1.00 84.19 90 ASN A CA 1
ATOM 714 C C . ASN A 1 90 ? -13.406 -6.596 13.572 1.00 84.19 90 ASN A C 1
ATOM 716 O O . ASN A 1 90 ? -12.774 -6.474 14.623 1.00 84.19 90 ASN A O 1
ATOM 720 N N . GLU A 1 91 ? -14.513 -7.336 13.470 1.00 88.31 91 GLU A N 1
ATOM 721 C CA . GLU A 1 91 ? -15.141 -8.079 14.574 1.00 88.31 91 GLU A CA 1
ATOM 722 C C . GLU A 1 91 ? -14.625 -9.528 14.720 1.00 88.31 91 GLU A C 1
ATOM 724 O O . GLU A 1 91 ? -14.997 -10.216 15.668 1.00 88.31 91 GLU A O 1
ATOM 729 N N . ASP A 1 92 ? -13.740 -9.989 13.827 1.00 91.44 92 ASP A N 1
ATOM 730 C CA . ASP A 1 92 ? -13.156 -11.338 13.819 1.00 91.44 92 ASP A CA 1
ATOM 731 C C . ASP A 1 92 ? -11.636 -11.273 14.076 1.00 91.44 92 ASP A C 1
ATOM 733 O O . ASP A 1 92 ? -10.857 -11.027 13.150 1.00 91.44 92 ASP A O 1
ATOM 737 N N . PRO A 1 93 ? -11.161 -11.512 15.315 1.00 87.56 93 PRO A N 1
ATOM 738 C CA . PRO A 1 93 ? -9.737 -11.432 15.644 1.00 87.56 93 PRO A CA 1
ATOM 739 C C . PRO A 1 93 ? -8.834 -12.370 14.825 1.00 87.56 93 PRO A C 1
ATOM 741 O O . PRO A 1 93 ? -7.716 -11.985 14.455 1.00 87.56 93 PRO A O 1
ATOM 744 N N . GLU A 1 94 ? -9.294 -13.590 14.530 1.00 88.88 94 GLU A N 1
ATOM 745 C CA . GLU A 1 94 ? -8.519 -14.562 13.751 1.00 88.88 94 GLU A CA 1
ATOM 746 C C . GLU A 1 94 ? -8.482 -14.169 12.272 1.00 88.88 94 GLU A C 1
ATOM 748 O O . GLU A 1 94 ? -7.413 -14.162 11.646 1.00 88.88 94 GLU A O 1
ATOM 753 N N . GLY A 1 95 ? -9.636 -13.790 11.718 1.00 92.44 95 GLY A N 1
ATOM 754 C CA . GLY A 1 95 ? -9.752 -13.271 10.359 1.00 92.44 95 GLY A CA 1
ATOM 755 C C . GLY A 1 95 ? -8.918 -12.013 10.148 1.00 92.44 95 GLY A C 1
ATOM 756 O O . GLY A 1 95 ? -8.214 -11.911 9.141 1.00 92.44 95 GLY A O 1
ATOM 757 N N . ARG A 1 96 ? -8.906 -11.107 11.130 1.00 91.25 96 ARG A N 1
ATOM 758 C CA . ARG A 1 96 ? -8.151 -9.849 11.093 1.00 91.25 96 ARG A CA 1
ATOM 759 C C . ARG A 1 96 ? -6.653 -10.070 11.013 1.00 91.25 96 ARG A C 1
ATOM 761 O O . ARG A 1 96 ? -5.978 -9.396 10.240 1.00 91.25 96 ARG A O 1
ATOM 768 N N . THR A 1 97 ? -6.136 -11.054 11.744 1.00 92.75 97 THR A N 1
ATOM 769 C CA . THR A 1 97 ? -4.710 -11.408 11.699 1.00 92.75 97 THR A CA 1
ATOM 770 C C . THR A 1 97 ? -4.308 -11.864 10.292 1.00 92.75 97 THR A C 1
ATOM 772 O O . THR A 1 97 ? -3.347 -11.352 9.714 1.00 92.75 97 THR A O 1
ATOM 775 N N . LYS A 1 98 ? -5.104 -12.752 9.679 1.00 94.38 98 LYS A N 1
ATOM 776 C CA . LYS A 1 98 ? -4.886 -13.197 8.290 1.00 94.38 98 LYS A CA 1
ATOM 777 C C . LYS A 1 98 ? -5.024 -12.046 7.293 1.00 94.38 98 LYS A C 1
ATOM 779 O O . LYS A 1 98 ? -4.270 -11.977 6.323 1.00 94.38 98 LYS A O 1
ATOM 784 N N . ALA A 1 99 ? -5.972 -11.141 7.523 1.00 95.06 99 ALA A N 1
ATOM 785 C CA . ALA A 1 99 ? -6.183 -9.975 6.680 1.00 95.06 99 ALA A CA 1
ATOM 786 C C . ALA A 1 99 ? -4.988 -9.003 6.757 1.00 95.06 99 ALA A C 1
ATOM 788 O O . ALA A 1 99 ? -4.522 -8.532 5.718 1.00 95.06 99 ALA A O 1
ATOM 789 N N . HIS A 1 100 ? -4.412 -8.774 7.946 1.00 94.81 100 HIS A N 1
ATOM 790 C CA . HIS A 1 100 ? -3.178 -7.991 8.111 1.00 94.81 100 HIS A CA 1
ATOM 791 C C . HIS A 1 100 ? -2.001 -8.610 7.360 1.00 94.81 100 HIS A C 1
ATOM 793 O O . HIS A 1 100 ? -1.254 -7.892 6.691 1.00 94.81 100 HIS A O 1
ATOM 799 N N . ASP A 1 101 ? -1.827 -9.928 7.439 1.00 94.81 101 ASP A N 1
ATOM 800 C CA . ASP A 1 101 ? -0.775 -10.627 6.696 1.00 94.81 101 ASP A CA 1
ATOM 801 C C . ASP A 1 101 ? -0.972 -10.511 5.181 1.00 94.81 101 ASP A C 1
ATOM 803 O O . ASP A 1 101 ? -0.027 -10.173 4.460 1.00 94.81 101 ASP A O 1
ATOM 807 N N . GLY A 1 102 ? -2.208 -10.683 4.707 1.00 95.69 102 GLY A N 1
ATOM 808 C CA . GLY A 1 102 ? -2.573 -10.491 3.304 1.00 95.69 102 GLY A CA 1
ATOM 809 C C . GLY A 1 102 ? -2.329 -9.062 2.809 1.00 95.69 102 GLY A C 1
ATOM 810 O O . GLY A 1 102 ? -1.800 -8.870 1.712 1.00 95.69 102 GLY A O 1
ATOM 811 N N . LEU A 1 103 ? -2.641 -8.052 3.624 1.00 96.31 103 LEU A N 1
ATOM 812 C CA . LEU A 1 103 ? -2.386 -6.649 3.297 1.00 96.31 103 LEU A CA 1
ATOM 813 C C . LEU A 1 103 ? -0.885 -6.356 3.193 1.00 96.31 103 LEU A C 1
ATOM 815 O O . LEU A 1 103 ? -0.438 -5.779 2.200 1.00 96.31 103 LEU A O 1
ATOM 819 N N . LYS A 1 104 ? -0.087 -6.806 4.171 1.00 95.50 104 LYS A N 1
ATOM 820 C CA . LYS A 1 104 ? 1.378 -6.654 4.147 1.00 95.50 104 LYS A CA 1
ATOM 821 C C . LYS A 1 104 ? 1.986 -7.323 2.914 1.00 95.50 104 LYS A C 1
ATOM 823 O O . LYS A 1 104 ? 2.852 -6.733 2.268 1.00 95.50 104 LYS A O 1
ATOM 828 N N . ALA A 1 105 ? 1.537 -8.532 2.574 1.00 96.19 105 ALA A N 1
ATOM 829 C CA . ALA A 1 105 ? 1.996 -9.242 1.385 1.00 96.19 105 ALA A CA 1
ATOM 830 C C . ALA A 1 105 ? 1.648 -8.474 0.100 1.00 96.19 105 ALA A C 1
ATOM 832 O O . ALA A 1 105 ? 2.522 -8.269 -0.743 1.00 96.19 105 ALA A O 1
ATOM 833 N N . ALA A 1 106 ? 0.413 -7.976 -0.014 1.00 96.69 106 ALA A N 1
ATOM 834 C CA . ALA A 1 106 ? -0.040 -7.207 -1.170 1.00 96.69 106 ALA A CA 1
ATOM 835 C C . ALA A 1 106 ? 0.750 -5.898 -1.347 1.00 96.69 106 ALA A C 1
ATOM 837 O O . ALA A 1 106 ? 1.201 -5.605 -2.453 1.00 96.69 106 ALA A O 1
ATOM 838 N N . PHE A 1 107 ? 0.993 -5.147 -0.268 1.00 96.69 107 PHE A N 1
ATOM 839 C CA . PHE A 1 107 ? 1.823 -3.938 -0.310 1.00 96.69 107 PHE A CA 1
ATOM 840 C C . PHE A 1 107 ? 3.257 -4.234 -0.743 1.00 96.69 107 PHE A C 1
ATOM 842 O O . PHE A 1 107 ? 3.795 -3.552 -1.614 1.00 96.69 107 PHE A O 1
ATOM 849 N N . ARG A 1 108 ? 3.889 -5.261 -0.163 1.00 96.00 108 ARG A N 1
ATOM 850 C CA . ARG A 1 108 ? 5.268 -5.629 -0.513 1.00 96.00 108 ARG A CA 1
ATOM 851 C C . ARG A 1 108 ? 5.385 -6.087 -1.963 1.00 96.00 108 ARG A C 1
ATOM 853 O O . ARG A 1 108 ? 6.364 -5.735 -2.615 1.00 96.00 108 ARG A O 1
ATOM 860 N N . ALA A 1 109 ? 4.412 -6.849 -2.459 1.00 96.19 109 ALA A N 1
ATOM 861 C CA . ALA A 1 109 ? 4.373 -7.284 -3.850 1.00 96.19 109 ALA A CA 1
ATOM 862 C C . ALA A 1 109 ? 4.202 -6.089 -4.801 1.00 96.19 109 ALA A C 1
ATOM 864 O O . ALA A 1 109 ? 4.967 -5.948 -5.752 1.00 96.19 109 ALA A O 1
ATOM 865 N N . ASP A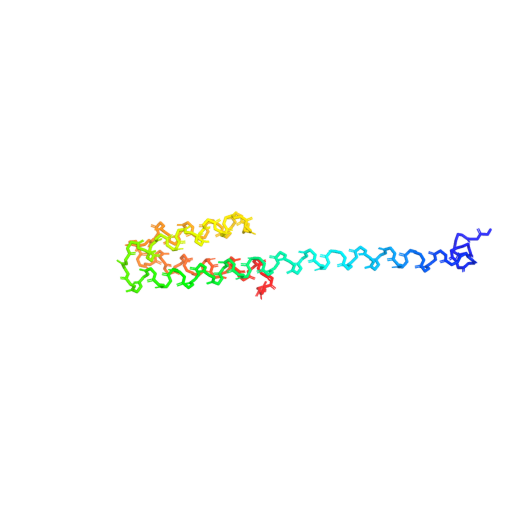 1 110 ? 3.260 -5.187 -4.514 1.00 96.00 110 ASP A N 1
ATOM 866 C CA . ASP A 1 110 ? 2.980 -4.036 -5.378 1.00 96.00 110 ASP A CA 1
ATOM 867 C C . ASP A 1 110 ? 4.110 -2.989 -5.397 1.00 96.00 110 ASP A C 1
ATOM 869 O O . ASP A 1 110 ? 4.355 -2.345 -6.418 1.00 96.00 110 ASP A O 1
ATOM 873 N N . LEU A 1 111 ? 4.837 -2.842 -4.286 1.00 94.62 111 LEU A N 1
ATOM 874 C CA . LEU A 1 111 ? 6.034 -2.000 -4.200 1.00 94.62 111 LEU A CA 1
ATOM 875 C C . LEU A 1 111 ? 7.297 -2.677 -4.763 1.00 94.62 111 LEU A C 1
ATOM 877 O O . LEU A 1 111 ? 8.355 -2.053 -4.789 1.00 94.62 111 LEU A O 1
ATOM 881 N N . GLY A 1 112 ? 7.226 -3.941 -5.191 1.00 93.12 112 GLY A N 1
ATOM 882 C CA . GLY A 1 112 ? 8.389 -4.685 -5.688 1.00 93.12 112 GLY A CA 1
ATOM 883 C C . GLY A 1 112 ? 9.427 -5.028 -4.609 1.00 93.12 112 GLY A C 1
ATOM 884 O O . GLY A 1 112 ? 10.596 -5.227 -4.923 1.00 93.12 112 GLY A O 1
ATOM 885 N N . ILE A 1 113 ? 9.015 -5.083 -3.338 1.00 88.00 113 ILE A N 1
ATOM 886 C CA . ILE A 1 113 ? 9.864 -5.428 -2.184 1.00 88.00 113 ILE A CA 1
ATOM 887 C C . ILE A 1 113 ? 9.905 -6.951 -1.965 1.00 88.00 113 ILE A C 1
ATOM 889 O O . ILE A 1 113 ? 10.892 -7.470 -1.444 1.00 88.00 113 ILE A O 1
ATOM 893 N N . ALA A 1 114 ? 8.844 -7.679 -2.333 1.00 71.06 114 ALA A N 1
ATOM 894 C CA . ALA A 1 114 ? 8.780 -9.135 -2.189 1.00 71.06 114 ALA A CA 1
ATOM 895 C C . ALA A 1 114 ? 9.237 -9.884 -3.457 1.00 71.06 114 ALA A C 1
ATOM 897 O O . ALA A 1 114 ? 8.655 -9.722 -4.530 1.00 71.06 114 ALA A O 1
ATOM 898 N N . LYS A 1 115 ? 10.243 -10.751 -3.276 1.00 46.22 115 LYS A N 1
ATOM 899 C CA . LYS A 1 115 ? 10.125 -12.184 -3.578 1.00 46.22 115 LYS A CA 1
ATOM 900 C C . LYS A 1 115 ? 9.756 -12.899 -2.283 1.00 46.22 115 LYS A C 1
ATOM 902 O O . LYS A 1 115 ? 10.217 -12.411 -1.224 1.00 46.22 115 LYS A O 1
#

pLDDT: mean 90.06, std 11.42, range [46.22, 98.19]

Radius of gyration: 22.55 Å; chains: 1; bounding box: 44×26×68 Å